Protein AF-A0A420IH35-F1 (afdb_monomer)

Organism: NCBI:txid62708

Sequence (95 aa):
MNNSIWLEENEAIIRKKGQGGSLMVSDLVFPCHGSLKLDENLTKELGLHVDASGIIESGKNADGYWKGDYKVRQRTKKALPIFEGLHLRYTGDFF

Foldseek 3Di:
DDDDDDDDDPDDPPDPPPVDKDKDKDFDADPPPGTLADDPVLCVVLVADGGLMDIWTDDPPTRHDDDPVSVVCSCVRHVQSSVCSVVVPDGDDDD

Mean predicted aligned error: 9.85 Å

Structure (mmCIF, N/CA/C/O backbone):
data_AF-A0A420IH35-F1
#
_entry.id   AF-A0A420IH35-F1
#
loop_
_atom_site.group_PDB
_atom_site.id
_atom_site.type_symbol
_atom_site.label_atom_id
_atom_site.label_alt_id
_atom_site.label_comp_id
_atom_site.label_asym_id
_atom_site.label_entity_id
_atom_site.label_seq_id
_atom_site.pdbx_PDB_ins_code
_atom_site.Cartn_x
_atom_site.Cartn_y
_atom_site.Cartn_z
_atom_site.occupancy
_atom_site.B_iso_or_equiv
_atom_site.auth_seq_id
_atom_site.auth_comp_id
_atom_site.auth_asym_id
_atom_site.auth_atom_id
_atom_site.pdbx_PDB_model_num
ATOM 1 N N . MET A 1 1 ? -19.819 30.963 24.621 1.00 38.31 1 MET A N 1
ATOM 2 C CA . MET A 1 1 ? -20.599 29.866 25.236 1.00 38.31 1 MET A CA 1
ATOM 3 C C . MET A 1 1 ? -19.869 29.441 26.499 1.00 38.31 1 MET A C 1
ATOM 5 O O . MET A 1 1 ? -18.695 29.110 26.403 1.00 38.31 1 MET A O 1
ATOM 9 N N . ASN A 1 2 ? -20.513 29.554 27.662 1.00 45.06 2 ASN A N 1
ATOM 10 C CA . ASN A 1 2 ? -19.935 29.197 28.962 1.00 45.06 2 ASN A CA 1
ATOM 11 C C . ASN A 1 2 ? -20.170 27.695 29.199 1.00 45.06 2 ASN A C 1
ATOM 13 O O . ASN A 1 2 ? -21.313 27.298 29.403 1.00 45.06 2 ASN A O 1
ATOM 17 N N . ASN A 1 3 ? -19.123 26.866 29.131 1.00 58.66 3 ASN A N 1
ATOM 18 C CA . ASN A 1 3 ? -19.206 25.430 29.428 1.00 58.66 3 ASN A CA 1
ATOM 19 C C . ASN A 1 3 ? -18.650 25.163 30.830 1.00 58.66 3 ASN A C 1
ATOM 21 O O . ASN A 1 3 ? -17.485 24.798 30.985 1.00 58.66 3 ASN A O 1
ATOM 25 N N . SER A 1 4 ? -19.484 25.360 31.846 1.00 71.25 4 SER A N 1
ATOM 26 C CA . SER A 1 4 ? -19.180 24.938 33.215 1.00 71.25 4 SER A CA 1
ATOM 27 C C . SER A 1 4 ? -19.503 23.449 33.359 1.00 71.25 4 SER A C 1
ATOM 29 O O . SER A 1 4 ? -20.602 23.026 33.003 1.00 71.25 4 SER A O 1
ATOM 31 N N . ILE A 1 5 ? -18.554 22.653 33.855 1.00 70.50 5 ILE A N 1
ATOM 32 C CA . ILE A 1 5 ? -18.714 21.210 34.086 1.00 70.50 5 ILE A CA 1
ATOM 33 C C . ILE A 1 5 ? -18.587 20.979 35.593 1.00 70.50 5 ILE A C 1
ATOM 35 O O . ILE A 1 5 ? -17.622 21.444 36.196 1.00 70.50 5 ILE A O 1
ATOM 39 N N . TRP A 1 6 ? -19.564 20.303 36.193 1.00 73.00 6 TRP A N 1
ATOM 40 C CA . TRP A 1 6 ? -19.507 19.884 37.593 1.00 73.00 6 TRP A CA 1
ATOM 41 C C . TRP A 1 6 ? -18.650 18.623 37.706 1.00 73.00 6 TRP A C 1
ATOM 43 O O . TRP A 1 6 ? -18.845 17.693 36.925 1.00 73.00 6 TRP A O 1
ATOM 53 N N . LEU A 1 7 ? -17.706 18.615 38.646 1.00 80.56 7 LEU A N 1
ATOM 54 C CA . LEU A 1 7 ? -16.812 17.492 38.931 1.00 80.56 7 LEU A CA 1
ATOM 55 C C . LEU A 1 7 ? -16.825 17.180 40.414 1.00 80.56 7 LEU A C 1
ATOM 57 O O . LEU A 1 7 ? -16.849 18.104 41.229 1.00 80.56 7 LEU A O 1
ATOM 61 N N . GLU A 1 8 ? -16.778 15.893 40.739 1.00 82.31 8 GLU A N 1
ATOM 62 C CA . GLU A 1 8 ? -16.567 15.456 42.112 1.00 82.31 8 GLU A CA 1
ATOM 63 C C . GLU A 1 8 ? -15.107 15.628 42.545 1.00 82.31 8 GLU A C 1
ATOM 65 O O . GLU A 1 8 ? -14.168 15.660 41.742 1.00 82.31 8 GLU A 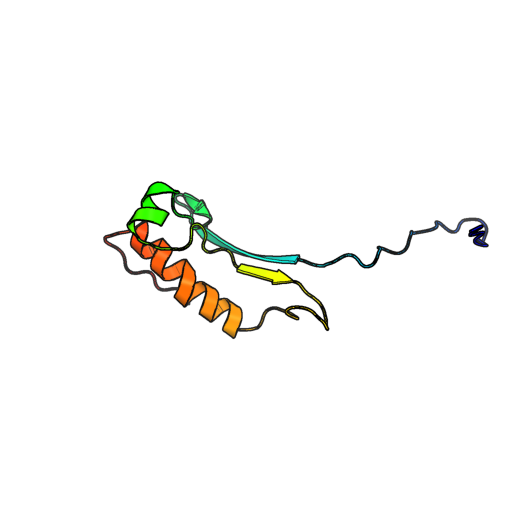O 1
ATOM 70 N N . GLU A 1 9 ? -14.919 15.760 43.855 1.00 76.38 9 GLU A N 1
ATOM 71 C CA . GLU A 1 9 ? -13.610 15.924 44.469 1.00 76.38 9 GLU A CA 1
ATOM 72 C C . GLU A 1 9 ? -12.770 14.654 44.223 1.00 76.38 9 GLU A C 1
ATOM 74 O O . GLU A 1 9 ? -13.134 13.563 44.659 1.00 76.38 9 GLU A O 1
ATOM 79 N N . ASN A 1 10 ? -11.636 14.807 43.525 1.00 78.88 10 ASN A N 1
ATOM 80 C CA . ASN A 1 10 ? -10.725 13.754 43.032 1.00 78.88 10 ASN A CA 1
ATOM 81 C C . ASN A 1 10 ? -11.075 13.079 41.689 1.00 78.88 10 ASN A C 1
ATOM 83 O O . ASN A 1 10 ? -10.373 12.146 41.292 1.00 78.88 10 ASN A O 1
ATOM 87 N N . GLU A 1 11 ? -12.062 13.564 40.930 1.00 76.75 11 GLU A N 1
ATOM 88 C CA . GLU A 1 11 ? -12.216 13.141 39.531 1.00 76.75 11 GLU A CA 1
ATOM 89 C C . GLU A 1 11 ? -11.276 13.909 38.589 1.00 76.75 11 GLU A C 1
ATOM 91 O O . GLU A 1 11 ? -11.256 15.141 38.529 1.00 76.75 11 GLU A O 1
ATOM 96 N N . ALA A 1 12 ? -10.518 13.171 37.777 1.00 73.94 12 ALA A N 1
ATOM 97 C CA . ALA A 1 12 ? -9.781 13.745 36.661 1.00 73.94 12 ALA A CA 1
ATOM 98 C C . ALA A 1 12 ? -10.701 13.866 35.435 1.00 73.94 12 ALA A C 1
ATOM 100 O O . ALA A 1 12 ? -11.198 12.858 34.928 1.00 73.94 12 ALA A O 1
ATOM 101 N N . ILE A 1 13 ? -10.865 15.079 34.885 1.00 70.81 13 ILE A N 1
ATOM 102 C CA . ILE A 1 13 ? -11.501 15.256 33.569 1.00 70.81 13 ILE A CA 1
ATOM 103 C C . ILE A 1 13 ? -10.580 14.655 32.505 1.00 70.81 13 ILE A C 1
ATOM 105 O O . ILE A 1 13 ? -9.718 15.337 31.940 1.00 70.81 13 ILE A O 1
ATOM 109 N N . ILE A 1 14 ? -10.791 13.392 32.152 1.00 73.12 14 ILE A N 1
ATOM 110 C CA . ILE A 1 14 ? -10.300 12.900 30.871 1.00 73.12 14 ILE A CA 1
ATOM 111 C C . ILE A 1 14 ? -11.172 13.578 29.818 1.00 73.12 14 ILE A C 1
ATOM 113 O O . ILE A 1 14 ? -12.344 13.237 29.644 1.00 73.12 14 ILE A O 1
ATOM 117 N N . ARG A 1 15 ? -10.620 14.582 29.120 1.00 66.94 15 ARG A N 1
ATOM 118 C CA . ARG A 1 15 ? -11.295 15.157 27.950 1.00 66.94 15 ARG A CA 1
ATOM 119 C C . ARG A 1 15 ? -11.710 14.004 27.046 1.00 66.94 15 ARG A C 1
ATOM 121 O O . ARG A 1 15 ? -10.873 13.164 26.706 1.00 66.94 15 ARG A O 1
ATOM 128 N N . LYS A 1 16 ? -12.979 13.990 26.621 1.00 66.00 16 LYS A N 1
ATOM 129 C CA . LYS A 1 16 ? -13.408 13.100 25.540 1.00 66.00 16 LYS A CA 1
ATOM 130 C C . LYS A 1 16 ? -12.384 13.237 24.418 1.00 66.00 16 LYS A C 1
ATOM 132 O O . LYS A 1 16 ? -12.125 14.350 23.951 1.00 66.00 16 LYS A O 1
ATOM 137 N N . LYS A 1 17 ? -11.805 12.108 23.998 1.00 68.88 17 LYS A N 1
ATOM 138 C CA . LYS A 1 17 ? -11.130 12.023 22.701 1.00 68.88 17 LYS A CA 1
ATOM 139 C C . LYS A 1 17 ? -12.109 12.668 21.712 1.00 68.88 17 LYS A C 1
ATOM 141 O O . LYS A 1 17 ? -13.303 12.372 21.794 1.00 68.88 17 LYS A O 1
ATOM 146 N N . GLY A 1 18 ? -11.654 13.629 20.901 1.00 67.38 18 GLY A N 1
ATOM 147 C CA . GLY A 1 18 ? -12.532 14.320 19.946 1.00 67.38 18 GLY A CA 1
ATOM 148 C C . GLY A 1 18 ? -13.211 13.323 18.996 1.00 67.38 18 GLY A C 1
ATOM 149 O O . GLY A 1 18 ? -13.087 12.111 19.165 1.00 67.38 18 GLY A O 1
ATOM 150 N N . GLN A 1 19 ? -13.856 13.785 17.925 1.00 65.50 19 GLN A N 1
ATOM 151 C CA . GLN A 1 19 ? -14.283 12.885 16.836 1.00 65.50 19 GLN A CA 1
ATOM 152 C C . GLN A 1 19 ? -13.084 12.283 16.061 1.00 65.50 19 GLN A C 1
ATOM 154 O O . GLN A 1 19 ? -13.123 12.186 14.843 1.00 65.50 19 GLN A O 1
ATOM 159 N N . GLY A 1 20 ? -11.987 11.944 16.748 1.00 65.94 20 GLY A N 1
ATOM 160 C CA . GLY A 1 20 ? -10.719 11.527 16.179 1.00 65.94 20 GLY A CA 1
ATOM 161 C C . GLY A 1 20 ? -10.933 10.481 15.099 1.00 65.94 20 GLY A C 1
ATOM 162 O O . GLY A 1 20 ? -11.528 9.434 15.352 1.00 65.94 20 GLY A O 1
ATOM 163 N N . GLY A 1 21 ? -10.454 10.803 13.901 1.00 72.31 21 GLY A N 1
ATOM 164 C CA . GLY A 1 21 ? -10.397 9.869 12.793 1.00 72.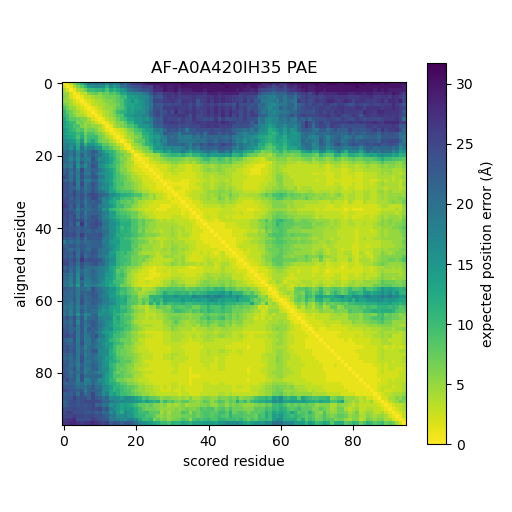31 21 GLY A CA 1
ATOM 165 C C . GLY A 1 21 ? -9.356 8.795 13.077 1.00 72.31 21 GLY A C 1
ATOM 166 O O . GLY A 1 21 ? -8.317 9.051 13.689 1.00 72.31 21 GLY A O 1
ATOM 167 N N . SER A 1 22 ? -9.647 7.579 12.640 1.00 76.75 22 SER A N 1
ATOM 168 C CA . SER A 1 22 ? -8.692 6.477 12.659 1.00 76.75 22 SER A CA 1
ATOM 169 C C . SER A 1 22 ? -8.201 6.230 11.244 1.00 76.75 22 SER A C 1
ATOM 171 O O . SER A 1 22 ? -9.013 5.990 10.353 1.00 76.75 22 SER A O 1
ATOM 173 N N . LEU A 1 23 ? -6.885 6.254 11.059 1.00 85.06 23 LEU A N 1
ATOM 174 C CA . LEU A 1 23 ? -6.233 5.850 9.823 1.00 85.06 23 LEU A CA 1
ATOM 175 C C . LEU A 1 23 ? -5.621 4.474 10.044 1.00 85.06 23 LEU A C 1
ATOM 177 O O . LEU A 1 23 ? -4.872 4.286 11.004 1.00 85.06 23 LEU A O 1
ATOM 181 N N . MET A 1 24 ? -5.928 3.515 9.178 1.00 87.75 24 MET A N 1
ATOM 182 C CA . MET A 1 24 ? -5.219 2.241 9.185 1.00 87.75 24 MET A CA 1
ATOM 183 C C . MET A 1 24 ? -4.323 2.169 7.956 1.00 87.75 24 MET A C 1
ATOM 185 O O . MET A 1 24 ? -4.767 2.430 6.840 1.00 87.75 24 MET A O 1
ATOM 189 N N . VAL A 1 25 ? -3.066 1.789 8.170 1.00 89.50 25 VAL A N 1
ATOM 190 C CA . VAL A 1 25 ? -2.047 1.694 7.122 1.00 89.50 25 VAL A CA 1
ATOM 191 C C . VAL A 1 25 ? -1.545 0.257 7.051 1.00 89.5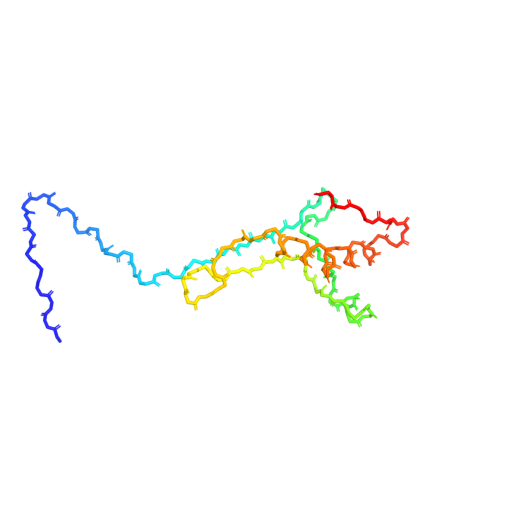0 25 VAL A C 1
ATOM 193 O O . VAL A 1 25 ? -1.279 -0.363 8.079 1.00 89.50 25 VAL A O 1
ATOM 196 N N . SER A 1 26 ? -1.423 -0.273 5.841 1.00 91.38 26 SER A N 1
ATOM 197 C CA . SER A 1 26 ? -0.765 -1.542 5.551 1.00 91.38 26 SER A CA 1
ATOM 198 C C . SER A 1 26 ? 0.439 -1.264 4.669 1.00 91.38 26 SER A C 1
ATOM 200 O O . SER A 1 26 ? 0.296 -0.635 3.625 1.00 91.38 26 SER A O 1
ATOM 202 N N . ASP A 1 27 ? 1.607 -1.755 5.064 1.00 92.56 27 ASP A N 1
ATOM 203 C CA . ASP A 1 27 ? 2.841 -1.597 4.297 1.00 92.56 27 ASP A CA 1
ATOM 204 C C . ASP A 1 27 ? 3.492 -2.955 4.015 1.00 92.56 27 ASP A C 1
ATOM 206 O O . ASP A 1 27 ? 3.245 -3.926 4.737 1.00 92.56 27 ASP A O 1
ATOM 210 N N . LEU A 1 28 ? 4.308 -3.021 2.962 1.00 91.31 28 LEU A N 1
ATOM 211 C CA . LEU A 1 28 ? 5.135 -4.185 2.643 1.00 91.31 28 LEU A CA 1
ATOM 212 C C . LEU A 1 28 ? 6.597 -3.802 2.825 1.00 91.31 28 LEU A C 1
ATOM 214 O O . LEU A 1 28 ? 7.059 -2.852 2.202 1.00 91.31 28 LEU A O 1
ATOM 218 N N . VAL A 1 29 ? 7.317 -4.544 3.665 1.00 91.88 29 VAL A N 1
ATOM 219 C CA . VAL A 1 29 ? 8.699 -4.230 4.041 1.00 91.88 29 VAL A CA 1
ATOM 220 C C . VAL A 1 29 ? 9.604 -5.407 3.704 1.00 91.88 29 VAL A C 1
ATOM 222 O O . VAL A 1 29 ? 9.330 -6.542 4.093 1.00 91.88 29 VAL A O 1
ATOM 225 N N . PHE A 1 30 ? 10.696 -5.119 3.005 1.00 88.88 30 PHE A N 1
ATOM 226 C CA . PHE A 1 30 ? 11.697 -6.083 2.576 1.00 88.88 30 PHE A CA 1
ATOM 227 C C . PHE A 1 30 ? 13.035 -5.857 3.287 1.00 88.88 30 PHE A C 1
ATOM 229 O O . PHE A 1 30 ? 13.423 -4.709 3.514 1.00 88.88 30 PHE A O 1
ATOM 236 N N . PRO A 1 31 ? 13.805 -6.924 3.574 1.00 89.56 31 PRO A N 1
ATOM 237 C CA . PRO A 1 31 ? 15.107 -6.791 4.228 1.00 89.56 31 PRO A CA 1
ATOM 238 C C . PRO A 1 31 ? 16.129 -5.949 3.453 1.00 89.56 31 PRO A C 1
ATOM 240 O O . PRO A 1 31 ? 16.999 -5.337 4.061 1.00 89.56 31 PRO A O 1
ATOM 243 N N . CYS A 1 32 ? 16.056 -5.927 2.121 1.00 87.00 32 CYS A N 1
ATOM 244 C CA . CYS A 1 32 ? 17.074 -5.289 1.285 1.00 87.00 32 CYS A CA 1
ATOM 245 C C . CYS A 1 32 ? 16.891 -3.775 1.098 1.00 87.00 32 CYS A C 1
ATOM 247 O O . CYS A 1 32 ? 17.879 -3.094 0.844 1.00 87.00 32 CYS A O 1
ATOM 249 N N . HIS A 1 33 ? 15.671 -3.242 1.207 1.00 87.44 33 HIS A N 1
ATOM 250 C CA . HIS A 1 33 ? 15.394 -1.821 0.931 1.00 87.44 33 HIS A CA 1
ATOM 251 C C . HIS A 1 33 ? 14.270 -1.211 1.787 1.00 87.44 33 HIS A C 1
ATOM 253 O O . HIS A 1 33 ? 13.895 -0.059 1.583 1.00 87.44 33 HIS A O 1
ATOM 259 N N . GLY A 1 34 ? 13.747 -1.938 2.776 1.00 92.06 34 GLY A N 1
ATOM 260 C CA . GLY A 1 34 ? 12.669 -1.444 3.626 1.00 92.06 34 GLY A CA 1
ATOM 261 C C . GLY A 1 34 ? 11.328 -1.449 2.897 1.00 92.06 34 GLY A C 1
ATOM 262 O O . GLY A 1 34 ? 10.982 -2.440 2.256 1.00 92.06 34 GLY A O 1
ATOM 263 N N . SER A 1 35 ? 10.542 -0.382 3.042 1.00 93.69 35 SER A N 1
ATOM 264 C CA . SER A 1 35 ? 9.221 -0.288 2.412 1.00 93.69 35 SER A CA 1
ATOM 265 C C . SER A 1 35 ? 9.309 -0.448 0.893 1.00 93.69 35 SER A C 1
ATOM 267 O O . SER A 1 35 ? 10.168 0.148 0.245 1.00 93.69 35 SER A O 1
ATOM 269 N N . LEU A 1 36 ? 8.380 -1.211 0.325 1.00 93.88 36 LEU A N 1
ATOM 270 C CA . LEU A 1 36 ? 8.308 -1.480 -1.104 1.00 93.88 36 LEU A CA 1
ATOM 271 C C . LEU A 1 36 ? 7.865 -0.218 -1.863 1.00 93.88 36 LEU A C 1
ATOM 273 O O . LEU A 1 36 ? 6.670 0.095 -1.943 1.00 93.88 36 LEU A O 1
ATOM 277 N N . LYS A 1 37 ? 8.850 0.523 -2.378 1.00 93.88 37 LYS A N 1
ATOM 278 C CA . LYS A 1 37 ? 8.676 1.815 -3.048 1.00 93.88 37 LYS A CA 1
ATOM 279 C C . LYS A 1 37 ? 9.618 1.958 -4.241 1.00 93.88 37 LYS A C 1
ATOM 281 O O . LYS A 1 37 ? 10.769 1.536 -4.169 1.00 93.88 37 LYS A O 1
ATOM 286 N N . LEU A 1 38 ? 9.130 2.586 -5.304 1.00 91.00 38 LEU A N 1
ATOM 287 C CA . LEU A 1 38 ? 9.926 3.030 -6.445 1.00 91.00 38 LEU A CA 1
ATOM 288 C C . LEU A 1 38 ? 10.497 4.424 -6.185 1.00 91.00 38 LEU A C 1
ATOM 290 O O . LEU A 1 38 ? 9.908 5.229 -5.462 1.00 91.00 38 LEU A O 1
ATOM 294 N N . ASP A 1 39 ? 11.617 4.732 -6.832 1.00 90.62 39 ASP A N 1
ATOM 295 C CA . ASP A 1 39 ? 12.049 6.118 -6.976 1.00 90.62 39 ASP A CA 1
ATOM 296 C C . ASP A 1 39 ? 11.156 6.872 -7.982 1.00 90.62 39 ASP A C 1
ATOM 298 O O . ASP A 1 39 ? 10.451 6.274 -8.802 1.00 90.62 39 ASP A O 1
ATOM 302 N N . GLU A 1 40 ? 11.157 8.204 -7.924 1.00 90.69 40 GLU A N 1
ATOM 303 C CA . GLU A 1 40 ? 10.279 9.034 -8.760 1.00 90.69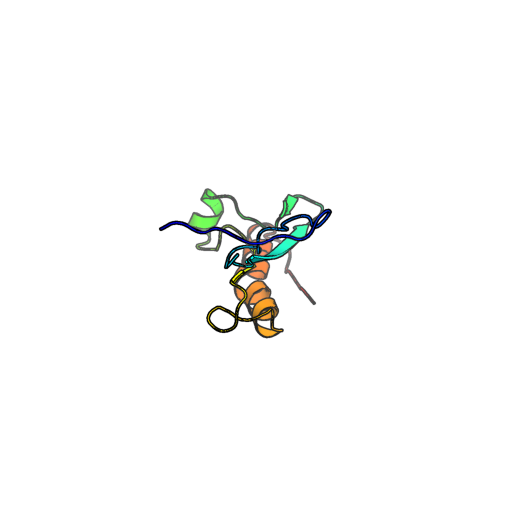 40 GLU A CA 1
ATOM 304 C C . GLU A 1 40 ? 10.564 8.921 -10.265 1.00 90.69 40 GLU A C 1
ATOM 306 O O . GLU A 1 40 ? 9.646 9.091 -11.072 1.00 90.69 40 GLU A O 1
ATOM 311 N N . ASN A 1 41 ? 11.811 8.650 -10.658 1.00 91.31 41 ASN A N 1
ATOM 312 C CA . ASN A 1 41 ? 12.182 8.536 -12.067 1.00 91.31 41 ASN A CA 1
ATOM 313 C C . ASN A 1 41 ? 11.670 7.212 -12.633 1.00 91.31 41 ASN A C 1
ATOM 315 O O . ASN A 1 41 ? 10.972 7.210 -13.646 1.00 91.31 41 ASN A O 1
ATOM 319 N N . LEU A 1 42 ? 11.921 6.113 -11.923 1.00 87.81 42 LEU A N 1
ATOM 320 C CA . LEU A 1 42 ? 11.454 4.779 -12.281 1.00 87.81 42 LEU A CA 1
ATOM 321 C C . LEU A 1 42 ? 9.924 4.685 -12.237 1.00 87.81 42 LEU A C 1
ATOM 323 O O . LEU A 1 42 ? 9.312 4.061 -13.099 1.00 87.81 42 LEU A O 1
ATOM 327 N N . THR A 1 43 ? 9.282 5.375 -11.289 1.00 91.31 43 THR A N 1
ATOM 328 C CA . THR A 1 43 ? 7.816 5.509 -11.242 1.00 91.31 43 THR A CA 1
ATOM 329 C C . THR A 1 43 ? 7.274 6.113 -12.539 1.00 91.31 43 THR A C 1
ATOM 331 O O . THR A 1 43 ? 6.314 5.591 -13.106 1.00 91.31 43 THR A O 1
ATOM 334 N N . LYS A 1 44 ? 7.878 7.210 -13.022 1.00 92.25 44 LYS A N 1
ATOM 335 C CA . LYS A 1 44 ? 7.460 7.881 -14.265 1.00 92.25 44 LYS A CA 1
ATOM 336 C C . LYS A 1 44 ? 7.730 7.024 -15.495 1.00 92.25 44 LYS A C 1
ATOM 338 O O . LYS A 1 44 ? 6.894 6.996 -16.390 1.00 92.25 44 LYS A O 1
ATOM 343 N N . GLU A 1 45 ? 8.872 6.343 -15.528 1.00 91.31 45 GLU A N 1
ATOM 344 C CA . GLU A 1 45 ? 9.255 5.460 -16.630 1.00 91.31 45 GLU A CA 1
ATOM 345 C C . GLU A 1 45 ? 8.300 4.267 -16.759 1.00 91.31 45 GLU A C 1
ATOM 347 O O . GLU A 1 45 ? 7.823 3.972 -17.853 1.00 91.31 45 GLU A O 1
ATOM 352 N N . LEU A 1 46 ? 7.974 3.616 -15.639 1.00 88.56 46 LEU A N 1
ATOM 353 C CA . LEU A 1 46 ? 7.134 2.417 -15.619 1.00 88.56 46 LEU A CA 1
ATOM 354 C C . LEU A 1 46 ? 5.629 2.721 -15.553 1.00 88.56 46 LEU A C 1
ATOM 356 O O . LEU A 1 46 ? 4.814 1.817 -15.731 1.00 88.56 46 LEU A O 1
ATOM 360 N N . GLY A 1 47 ? 5.237 3.967 -15.272 1.00 91.31 47 GLY A N 1
ATOM 361 C CA . GLY A 1 47 ? 3.832 4.352 -15.099 1.00 91.31 47 GLY A CA 1
ATOM 362 C C . GLY A 1 47 ? 3.158 3.673 -13.899 1.00 91.31 47 GLY A C 1
ATOM 363 O O . GLY A 1 47 ? 1.965 3.371 -13.948 1.00 91.31 47 GLY A O 1
ATOM 364 N N . LEU A 1 48 ? 3.921 3.399 -12.837 1.00 90.38 48 LEU A N 1
ATOM 365 C CA . LEU A 1 48 ? 3.471 2.658 -11.654 1.00 90.38 48 LEU A CA 1
ATOM 366 C C . LEU A 1 48 ? 3.184 3.576 -10.458 1.00 90.38 48 LEU A C 1
ATOM 368 O O . LEU A 1 48 ? 3.389 4.786 -10.498 1.00 90.38 48 LEU A O 1
ATOM 372 N N . HIS A 1 49 ? 2.678 2.995 -9.368 1.00 86.88 49 HIS A N 1
ATOM 373 C CA . HIS A 1 49 ? 2.572 3.694 -8.088 1.00 86.88 49 HIS A CA 1
ATOM 374 C C . HIS A 1 49 ? 3.950 3.832 -7.424 1.00 86.88 49 HIS A C 1
ATOM 376 O O . HIS A 1 49 ? 4.750 2.903 -7.477 1.00 86.88 49 HIS A O 1
ATOM 382 N N . VAL A 1 50 ? 4.191 4.961 -6.745 1.00 90.12 50 VAL A N 1
ATOM 383 C CA . VAL A 1 50 ? 5.441 5.202 -5.997 1.00 90.12 50 VAL A CA 1
ATOM 384 C C . VAL A 1 50 ? 5.583 4.229 -4.828 1.00 90.12 50 VAL A C 1
ATOM 386 O O . VAL A 1 50 ? 6.662 3.696 -4.606 1.00 90.12 50 VAL A O 1
ATOM 389 N N . ASP A 1 51 ? 4.510 3.977 -4.074 1.00 93.06 51 ASP A N 1
ATOM 390 C CA . ASP A 1 51 ? 4.527 3.065 -2.930 1.00 93.06 51 ASP A CA 1
ATOM 391 C C . ASP A 1 51 ? 3.436 1.996 -2.999 1.00 93.06 51 ASP A C 1
ATOM 393 O O . ASP A 1 51 ? 2.339 2.193 -3.541 1.00 93.06 51 ASP A O 1
ATOM 397 N N . ALA A 1 52 ? 3.756 0.842 -2.414 1.00 94.12 52 ALA A N 1
ATOM 398 C CA . ALA A 1 52 ? 2.831 -0.270 -2.276 1.00 94.12 52 ALA A CA 1
ATOM 399 C C . ALA A 1 52 ? 1.902 -0.147 -1.059 1.00 94.12 52 ALA A C 1
ATOM 401 O O . ALA A 1 52 ? 1.090 -1.048 -0.828 1.00 94.12 52 ALA A O 1
ATOM 402 N N . SER A 1 53 ? 1.990 0.931 -0.274 1.00 93.56 53 SER A N 1
ATOM 403 C CA . SER A 1 53 ? 1.233 1.077 0.962 1.00 93.56 53 SER A CA 1
ATOM 404 C C . SER A 1 53 ? -0.271 1.243 0.677 1.00 93.56 53 SER A C 1
ATOM 406 O O . SER A 1 53 ? -0.722 1.805 -0.332 1.00 93.56 53 SER A O 1
ATOM 408 N N . GLY A 1 54 ? -1.083 0.686 1.566 1.00 91.50 54 GLY A N 1
ATOM 409 C CA . GLY A 1 54 ? -2.536 0.755 1.551 1.00 91.50 54 GLY A CA 1
ATOM 410 C C . GLY A 1 54 ? -3.015 1.567 2.742 1.00 91.50 54 GLY A C 1
ATOM 411 O O . GLY A 1 54 ? -2.553 1.353 3.859 1.00 91.50 54 GLY A O 1
ATOM 412 N N . ILE A 1 55 ? -3.944 2.484 2.509 1.00 90.25 55 ILE A N 1
ATOM 413 C CA . ILE A 1 55 ? -4.517 3.341 3.543 1.00 90.25 55 ILE A CA 1
ATOM 414 C C . ILE A 1 55 ? -6.030 3.157 3.500 1.00 90.25 55 ILE A C 1
ATOM 416 O O . ILE A 1 55 ? -6.607 3.148 2.412 1.00 90.25 55 ILE A O 1
ATOM 420 N N . ILE A 1 56 ? -6.650 2.992 4.668 1.00 89.31 56 ILE A N 1
ATOM 421 C CA . ILE A 1 56 ? -8.104 3.056 4.819 1.00 89.31 56 ILE A CA 1
ATOM 422 C C . ILE A 1 56 ? -8.469 4.035 5.930 1.00 89.31 56 ILE A C 1
ATOM 424 O O . ILE A 1 56 ? -7.859 4.046 7.008 1.00 89.31 56 ILE A O 1
ATOM 428 N N . GLU A 1 57 ? -9.489 4.841 5.671 1.00 86.50 57 GLU A N 1
ATOM 429 C CA . GLU A 1 57 ? -10.107 5.686 6.682 1.00 86.50 57 GLU A CA 1
ATOM 430 C C . GLU A 1 57 ? -11.166 4.869 7.418 1.00 86.50 57 GLU A C 1
ATOM 432 O O . GLU A 1 57 ? -12.154 4.419 6.837 1.00 86.50 57 GLU A O 1
ATOM 437 N N . SER A 1 58 ? -10.957 4.625 8.709 1.00 78.25 58 SER A N 1
ATOM 438 C CA . SER A 1 58 ? -11.855 3.757 9.468 1.00 78.25 58 SER A CA 1
ATOM 439 C C . SER A 1 58 ? -13.062 4.516 10.013 1.00 78.25 58 SER A C 1
ATOM 441 O O . SER A 1 58 ? -12.933 5.607 10.570 1.00 78.25 58 SER A O 1
ATOM 443 N N . GLY A 1 59 ? -14.242 3.906 9.877 1.00 73.81 59 GLY A N 1
ATOM 444 C CA . GLY A 1 59 ? -15.507 4.447 10.369 1.00 73.81 59 GLY A CA 1
ATOM 445 C C . GLY A 1 59 ? -16.722 3.980 9.567 1.00 73.81 59 GLY A C 1
ATOM 446 O O . GLY A 1 59 ? -16.616 3.602 8.405 1.00 73.81 59 GLY A O 1
ATOM 447 N N . LYS A 1 60 ? -17.908 4.035 10.189 1.00 61.88 60 LYS A N 1
ATOM 448 C CA . LYS A 1 60 ? -19.193 3.620 9.586 1.00 61.88 60 LYS A CA 1
ATOM 449 C C . LYS A 1 60 ? -19.573 4.426 8.328 1.00 61.88 60 LYS A C 1
ATOM 451 O O . LYS A 1 60 ? -20.320 3.920 7.502 1.00 61.88 60 LYS A O 1
ATOM 456 N N . ASN A 1 61 ? -19.038 5.642 8.194 1.00 73.44 61 ASN A N 1
ATOM 457 C CA . ASN A 1 61 ? -19.247 6.549 7.058 1.00 73.44 61 ASN A CA 1
ATOM 458 C C . ASN A 1 61 ? -17.956 6.780 6.246 1.00 73.44 61 ASN A C 1
ATOM 460 O O . ASN A 1 61 ? -17.842 7.790 5.560 1.00 73.44 61 ASN A O 1
ATOM 464 N N . ALA A 1 62 ? -16.975 5.889 6.385 1.00 80.69 62 ALA A N 1
ATOM 465 C CA . ALA A 1 62 ? -15.698 5.929 5.678 1.00 80.69 62 ALA A CA 1
ATOM 466 C C . ALA A 1 62 ? -15.462 4.566 4.996 1.00 80.69 62 ALA A C 1
ATOM 468 O O . ALA A 1 62 ? -16.422 3.871 4.659 1.00 80.69 62 ALA A O 1
ATOM 469 N N . ASP A 1 63 ? -14.212 4.135 4.831 1.00 81.56 63 ASP A N 1
ATOM 470 C CA . ASP A 1 63 ? -13.871 2.854 4.1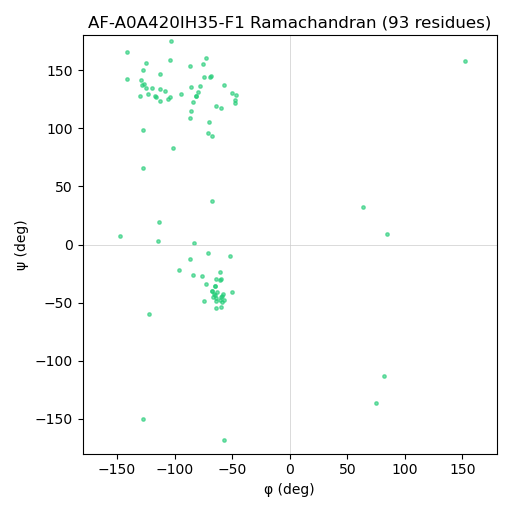93 1.00 81.56 63 ASP A CA 1
ATOM 471 C C . ASP A 1 63 ? -14.223 1.626 5.054 1.00 81.56 63 ASP A C 1
ATOM 473 O O . ASP A 1 63 ? -14.127 0.480 4.604 1.00 81.56 63 ASP A O 1
ATOM 477 N N . GLY A 1 64 ? -14.642 1.841 6.304 1.00 85.50 64 GLY A N 1
ATOM 478 C CA . GLY A 1 64 ? -14.986 0.783 7.245 1.00 85.50 64 GLY A CA 1
ATOM 479 C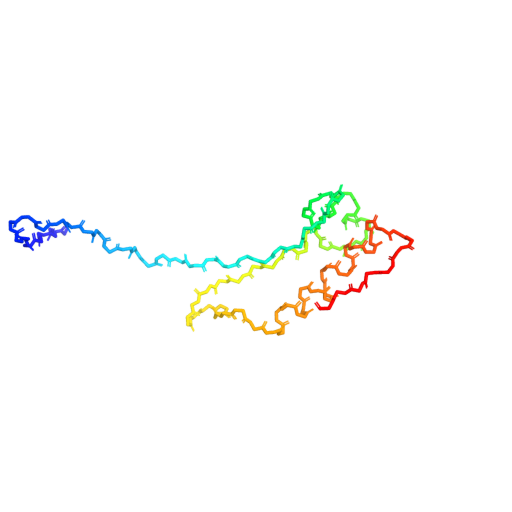 C . GLY A 1 64 ? -13.751 0.196 7.925 1.00 85.50 64 GLY A C 1
ATOM 480 O O . GLY A 1 64 ? -13.131 0.853 8.752 1.00 85.50 64 GLY A O 1
ATOM 481 N N . TYR A 1 65 ? -13.436 -1.065 7.639 1.00 83.06 65 TYR A N 1
ATOM 482 C CA . TYR A 1 65 ? -12.297 -1.797 8.204 1.00 83.06 65 TYR A CA 1
ATOM 483 C C . TYR A 1 65 ? -11.660 -2.692 7.132 1.00 83.06 65 TYR A C 1
ATOM 485 O O . TYR A 1 65 ? -12.265 -2.951 6.090 1.00 83.06 65 TYR A O 1
ATOM 493 N N . TRP A 1 66 ? -10.448 -3.195 7.387 1.00 85.06 66 TRP A N 1
ATOM 494 C CA . TRP A 1 66 ? -9.728 -4.055 6.443 1.00 85.06 66 TRP A CA 1
ATOM 495 C C . TRP A 1 66 ? -10.506 -5.337 6.123 1.00 85.06 66 TRP A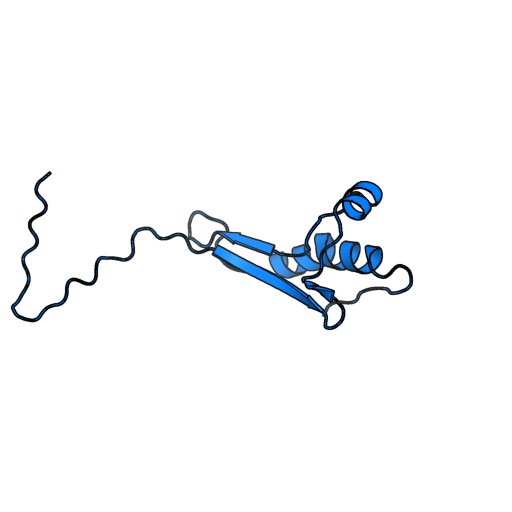 C 1
ATOM 497 O O . TRP A 1 66 ? -10.700 -6.194 6.985 1.00 85.06 66 TRP A O 1
ATOM 507 N N . LYS A 1 67 ? -10.884 -5.501 4.853 1.00 87.06 67 LYS A N 1
ATOM 508 C CA . LYS A 1 67 ? -11.405 -6.764 4.299 1.00 87.06 67 LYS A CA 1
ATOM 509 C C . LYS A 1 67 ? -10.333 -7.453 3.454 1.00 87.06 67 LYS A C 1
ATOM 511 O O . LYS A 1 67 ? -9.415 -6.792 2.964 1.00 87.06 67 LYS A O 1
ATOM 516 N N . GLY A 1 68 ? -10.467 -8.766 3.254 1.00 88.00 68 GLY A N 1
ATOM 517 C CA . GLY A 1 68 ? -9.539 -9.558 2.433 1.00 88.00 68 GLY A CA 1
ATOM 518 C C . GLY A 1 68 ? -9.296 -8.943 1.050 1.00 88.00 68 GLY A C 1
ATOM 519 O O . GLY A 1 68 ? -8.150 -8.809 0.629 1.00 88.00 68 GLY A O 1
ATOM 520 N N . ASP A 1 69 ? -10.351 -8.432 0.415 1.00 89.69 69 ASP A N 1
ATOM 521 C CA . ASP A 1 69 ? -10.283 -7.812 -0.914 1.00 89.69 69 ASP A CA 1
ATOM 522 C C . ASP A 1 69 ? -9.365 -6.586 -0.982 1.00 89.69 69 ASP A C 1
ATOM 524 O O . ASP A 1 69 ? -8.756 -6.329 -2.020 1.00 89.69 69 ASP A O 1
ATOM 528 N N . TYR A 1 70 ? -9.226 -5.825 0.110 1.00 89.38 70 TYR A N 1
ATOM 529 C CA . TYR A 1 70 ? -8.303 -4.688 0.143 1.00 89.38 70 TYR A CA 1
ATOM 530 C C . TYR A 1 70 ? -6.853 -5.165 0.074 1.00 89.38 70 TYR A C 1
ATOM 532 O O . TYR A 1 70 ? -6.062 -4.576 -0.660 1.00 89.38 70 TYR A O 1
ATOM 540 N N . LYS A 1 71 ? -6.524 -6.260 0.774 1.00 87.94 71 LYS A N 1
ATOM 541 C CA . LYS A 1 71 ? -5.185 -6.865 0.733 1.00 87.94 71 LYS A CA 1
ATOM 542 C C . LYS A 1 71 ? -4.884 -7.437 -0.646 1.00 87.94 71 LYS A C 1
ATOM 544 O O . LYS A 1 71 ? -3.814 -7.187 -1.190 1.00 87.94 71 LYS A O 1
ATOM 549 N N . VAL A 1 72 ? -5.845 -8.155 -1.234 1.00 91.44 72 VAL A N 1
ATOM 550 C CA . VAL A 1 72 ? -5.709 -8.695 -2.595 1.00 91.44 72 VAL A CA 1
ATOM 551 C C . VAL A 1 72 ? -5.479 -7.557 -3.584 1.00 91.44 72 VAL A C 1
ATOM 553 O O . VAL A 1 72 ? -4.493 -7.581 -4.309 1.00 91.44 72 VAL A O 1
ATOM 556 N N . ARG A 1 73 ? -6.306 -6.505 -3.546 1.00 91.44 73 ARG A N 1
ATOM 557 C CA . ARG A 1 73 ? -6.133 -5.327 -4.407 1.00 91.44 73 ARG A CA 1
ATOM 558 C C . ARG A 1 73 ? -4.791 -4.634 -4.211 1.00 91.44 73 ARG A C 1
ATOM 560 O O . ARG A 1 73 ? -4.185 -4.240 -5.201 1.00 91.44 73 ARG A O 1
ATOM 567 N N . GLN A 1 74 ? -4.345 -4.444 -2.970 1.00 92.56 74 GLN A N 1
ATOM 568 C CA . GLN A 1 74 ? -3.046 -3.835 -2.684 1.00 92.56 74 GLN A CA 1
ATOM 569 C C . GLN A 1 74 ? -1.917 -4.665 -3.300 1.00 92.56 74 GLN A C 1
ATOM 571 O O . GLN A 1 74 ? -1.047 -4.113 -3.972 1.00 92.56 74 GLN A O 1
ATOM 576 N N . ARG A 1 75 ? -1.969 -5.993 -3.145 1.00 91.31 75 ARG A N 1
ATOM 577 C CA . ARG A 1 75 ? -0.976 -6.897 -3.727 1.00 91.31 75 ARG A CA 1
ATOM 578 C C . ARG A 1 75 ? -0.976 -6.870 -5.245 1.00 91.31 75 ARG A C 1
ATOM 580 O O . ARG A 1 75 ? 0.059 -6.605 -5.844 1.00 91.31 75 ARG A O 1
ATOM 587 N N . THR A 1 76 ? -2.131 -7.099 -5.861 1.00 92.00 76 THR A N 1
ATOM 588 C C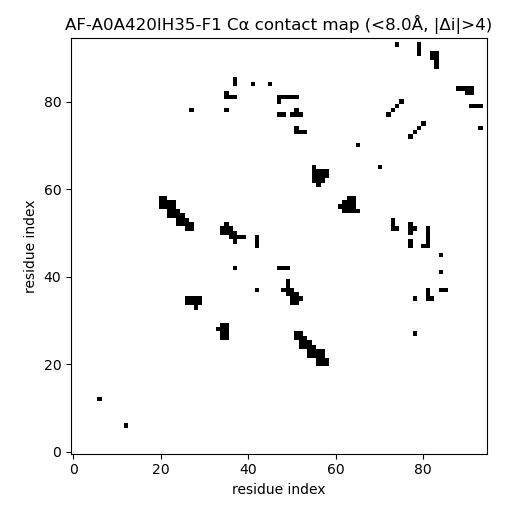A . THR A 1 76 ? -2.222 -7.263 -7.314 1.00 92.00 76 THR A CA 1
ATOM 589 C C . THR A 1 76 ? -2.036 -5.954 -8.068 1.00 92.00 76 THR A C 1
ATOM 591 O O . THR A 1 76 ? -1.503 -5.967 -9.168 1.00 92.00 76 THR A O 1
ATOM 594 N N . LYS A 1 77 ? -2.484 -4.821 -7.508 1.00 91.88 77 LYS A N 1
ATOM 595 C CA . LYS A 1 77 ? -2.439 -3.524 -8.205 1.00 91.88 77 LYS A CA 1
ATOM 596 C C . LYS A 1 77 ? -1.224 -2.673 -7.864 1.00 91.88 77 LYS A C 1
ATOM 598 O O . LYS A 1 77 ? -0.915 -1.769 -8.631 1.00 91.88 77 LYS A O 1
ATOM 603 N N . LYS A 1 78 ? -0.581 -2.902 -6.715 1.00 93.38 78 LYS A N 1
ATOM 604 C CA . LYS A 1 78 ? 0.574 -2.105 -6.289 1.00 93.38 78 LYS A CA 1
ATOM 605 C C . LYS A 1 78 ? 1.810 -2.958 -6.045 1.00 93.38 78 LYS A C 1
ATOM 607 O O . LYS A 1 78 ? 2.813 -2.752 -6.712 1.00 93.38 78 LYS A O 1
ATOM 612 N N . ALA A 1 79 ? 1.741 -3.912 -5.116 1.00 93.06 79 ALA A N 1
ATOM 613 C CA . ALA A 1 79 ? 2.941 -4.602 -4.647 1.00 93.06 79 ALA A CA 1
ATOM 614 C C . ALA A 1 79 ? 3.632 -5.424 -5.743 1.00 93.06 79 ALA A C 1
ATOM 616 O O . ALA A 1 79 ? 4.835 -5.285 -5.920 1.00 93.06 79 ALA A O 1
ATOM 617 N N . LEU A 1 80 ? 2.884 -6.242 -6.490 1.00 93.06 80 LEU A N 1
ATOM 618 C CA . LEU A 1 80 ? 3.449 -7.064 -7.564 1.00 93.06 80 LEU A CA 1
ATOM 619 C C . LEU A 1 80 ? 4.127 -6.209 -8.650 1.00 93.06 80 LEU A C 1
ATOM 621 O O . LEU A 1 80 ? 5.326 -6.394 -8.851 1.00 93.06 80 LEU A O 1
ATOM 625 N N . PRO A 1 81 ? 3.450 -5.211 -9.259 1.00 92.25 81 PRO A N 1
ATOM 626 C CA . PRO A 1 81 ? 4.094 -4.350 -10.250 1.00 92.25 81 PRO A CA 1
ATOM 627 C C . PRO A 1 81 ? 5.333 -3.612 -9.727 1.00 92.25 81 PRO A C 1
ATOM 629 O O . PRO A 1 81 ? 6.342 -3.532 -10.421 1.00 92.25 81 PRO A O 1
ATOM 632 N N . ILE A 1 82 ? 5.280 -3.079 -8.499 1.00 93.50 82 ILE A N 1
ATOM 633 C CA . ILE A 1 82 ? 6.420 -2.362 -7.905 1.00 93.50 82 ILE A CA 1
ATOM 634 C C . ILE A 1 82 ? 7.593 -3.316 -7.661 1.00 93.50 82 ILE A C 1
ATOM 636 O O . ILE A 1 82 ? 8.737 -2.970 -7.948 1.00 93.50 82 ILE A O 1
ATOM 640 N N . PHE A 1 83 ? 7.320 -4.520 -7.152 1.00 92.62 83 PHE A N 1
ATOM 641 C CA . PHE A 1 83 ? 8.347 -5.528 -6.914 1.00 92.62 83 PHE A CA 1
ATOM 642 C C . PHE A 1 83 ? 9.047 -5.923 -8.215 1.00 92.62 83 PHE A C 1
ATOM 644 O O . PHE A 1 83 ? 10.273 -5.917 -8.270 1.00 92.62 83 PHE A O 1
ATOM 651 N N . GLU A 1 84 ? 8.288 -6.208 -9.271 1.00 91.19 84 GLU A N 1
ATOM 652 C CA . GLU A 1 84 ? 8.840 -6.578 -10.579 1.00 91.19 84 GLU A CA 1
ATOM 653 C C . GLU A 1 84 ? 9.630 -5.424 -11.215 1.00 91.19 84 GLU A C 1
ATOM 655 O O . GLU A 1 84 ? 10.684 -5.655 -11.808 1.00 91.19 84 GLU A O 1
ATOM 660 N N . GLY A 1 85 ? 9.186 -4.176 -11.019 1.00 89.06 85 GLY A N 1
ATOM 661 C CA . GLY A 1 85 ? 9.924 -2.982 -11.438 1.00 89.06 85 GLY A CA 1
ATOM 662 C C . GLY A 1 85 ? 11.276 -2.819 -10.731 1.00 89.06 85 GLY A C 1
ATOM 663 O O . GLY A 1 85 ? 12.269 -2.484 -11.373 1.00 89.06 85 GLY A O 1
ATOM 664 N N . LEU A 1 86 ? 11.347 -3.103 -9.425 1.00 90.31 86 LEU A N 1
ATOM 665 C CA . LEU A 1 86 ? 12.600 -3.071 -8.650 1.00 90.31 86 LEU A CA 1
ATOM 666 C C . LEU A 1 86 ? 13.499 -4.282 -8.914 1.00 90.31 86 LEU A C 1
ATOM 668 O O . LEU A 1 86 ? 14.720 -4.219 -8.752 1.00 90.31 86 LEU A O 1
ATOM 672 N N . HIS A 1 87 ? 12.899 -5.405 -9.292 1.00 88.81 87 HIS A N 1
ATOM 673 C CA . HIS A 1 87 ? 13.555 -6.696 -9.388 1.00 88.81 87 HIS A CA 1
ATOM 674 C C . HIS A 1 87 ? 13.319 -7.328 -10.759 1.00 88.81 87 HIS A C 1
ATOM 676 O O . HIS A 1 87 ? 12.753 -8.409 -10.858 1.00 88.81 87 HIS A O 1
ATOM 682 N N . LEU A 1 88 ? 13.862 -6.705 -11.809 1.00 83.12 88 LEU A N 1
ATOM 683 C CA . LEU A 1 88 ? 13.680 -7.058 -13.232 1.00 83.12 88 LEU A CA 1
ATOM 684 C C . LEU A 1 88 ? 13.940 -8.532 -13.630 1.00 83.12 88 LEU A C 1
ATOM 686 O O . LEU A 1 88 ? 13.679 -8.918 -14.766 1.00 83.12 88 LEU A O 1
ATOM 690 N N . ARG A 1 89 ? 14.505 -9.357 -12.741 1.00 85.06 89 ARG A N 1
ATOM 691 C CA . ARG A 1 89 ? 14.785 -10.789 -12.968 1.00 85.06 89 ARG A CA 1
ATOM 692 C C . ARG A 1 89 ? 13.978 -11.731 -12.074 1.00 85.06 89 ARG A C 1
ATOM 694 O O . ARG A 1 89 ? 14.210 -12.936 -12.114 1.00 85.06 89 ARG A O 1
ATOM 701 N N . TYR A 1 90 ? 13.085 -11.200 -11.249 1.00 85.44 90 TYR A N 1
ATOM 702 C CA . TYR A 1 90 ? 12.352 -11.957 -10.248 1.00 85.44 90 TYR A CA 1
ATOM 703 C C . TYR A 1 90 ? 10.855 -11.727 -10.418 1.00 85.44 90 TYR A C 1
ATOM 705 O O . TYR A 1 90 ? 10.407 -10.603 -10.618 1.00 85.44 90 TYR A O 1
ATOM 713 N N . THR A 1 91 ? 10.085 -12.801 -10.288 1.00 84.25 91 THR A N 1
ATOM 714 C CA . THR A 1 91 ? 8.628 -12.728 -10.183 1.00 84.25 91 THR A CA 1
ATOM 715 C C . THR A 1 91 ? 8.256 -12.713 -8.709 1.00 84.25 91 THR A C 1
ATOM 717 O O . THR A 1 91 ? 8.746 -13.540 -7.936 1.00 84.25 91 THR A O 1
ATOM 720 N N . GLY A 1 92 ? 7.424 -11.754 -8.309 1.00 79.00 92 GLY A N 1
ATOM 721 C CA . GLY A 1 92 ? 6.880 -11.717 -6.957 1.00 79.00 92 GLY A CA 1
ATOM 722 C C . GLY A 1 92 ? 5.740 -12.722 -6.818 1.00 79.00 92 GLY A C 1
ATOM 723 O O . GLY A 1 92 ? 4.873 -12.793 -7.682 1.00 79.00 92 GLY A O 1
ATOM 724 N N . ASP A 1 93 ? 5.709 -13.466 -5.716 1.00 78.00 93 ASP A N 1
ATOM 725 C CA . ASP A 1 93 ? 4.511 -14.181 -5.279 1.00 78.00 93 ASP A CA 1
ATOM 726 C C . ASP A 1 93 ? 4.270 -13.861 -3.802 1.00 78.00 93 ASP A C 1
ATOM 728 O O . ASP A 1 93 ? 5.178 -13.931 -2.971 1.00 78.00 93 ASP A O 1
ATOM 732 N N . PHE A 1 94 ? 3.055 -13.422 -3.488 1.00 76.12 94 PHE A N 1
ATOM 733 C CA . PHE A 1 94 ? 2.683 -12.907 -2.176 1.00 76.12 94 PHE A CA 1
ATOM 734 C C . PHE A 1 94 ? 1.441 -13.658 -1.675 1.00 76.12 94 PHE A C 1
ATOM 736 O O . PHE A 1 94 ? 0.317 -13.296 -2.035 1.00 76.12 94 PHE A O 1
ATOM 743 N N . PHE A 1 95 ? 1.646 -14.664 -0.816 1.00 61.44 95 PHE A N 1
ATOM 744 C CA . PHE A 1 95 ? 0.592 -1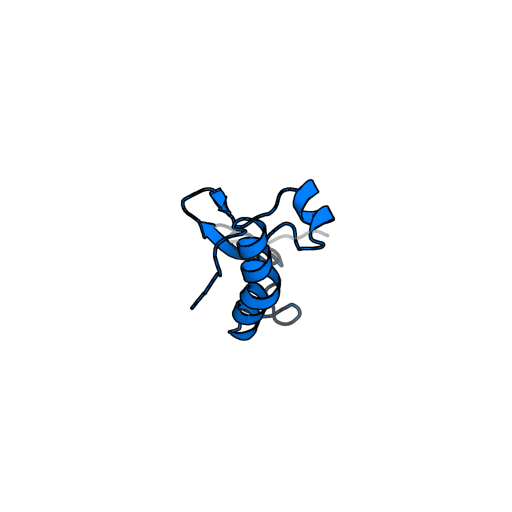5.475 -0.181 1.00 61.44 95 PHE A CA 1
ATOM 745 C C . PHE A 1 95 ? -0.304 -14.656 0.757 1.00 61.44 95 PHE A C 1
ATOM 747 O O . PHE A 1 95 ? 0.221 -13.912 1.616 1.00 61.44 95 PHE A O 1
#

pLDDT: mean 83.5, std 10.94, range [38.31, 94.12]

Secondary structure (DSSP, 8-state):
--------TT----PPP-S--EEEEE--EETTTEE-B--HHHHHHHT--SB--EEEEEBTTTTBS--HHHHHHHIIIIIHHHHHHH-TT------

Solvent-accessible surface area (backbone atoms only — not comparable to full-atom values): 6208 Å² total; per-residue (Å²): 135,89,85,84,78,92,76,60,94,89,64,77,85,73,73,75,77,67,93,69,81,46,78,48,76,47,77,52,73,44,96,90,74,40,62,52,60,51,54,75,66,59,18,64,74,69,72,53,62,47,53,31,60,40,77,43,46,44,36,98,91,54,69,38,70,95,49,72,67,57,56,51,48,35,39,70,72,28,37,41,60,46,47,32,69,78,33,84,88,49,85,73,83,86,135

Radius of gyration: 21.33 Å; Cα contacts (8 Å, |Δi|>4): 107; chains: 1; bounding box: 38×45×61 Å